Protein AF-A0A562BQM6-F1 (afdb_monomer_lite)

Foldseek 3Di:
DVVVVVVVVVVVVVVVV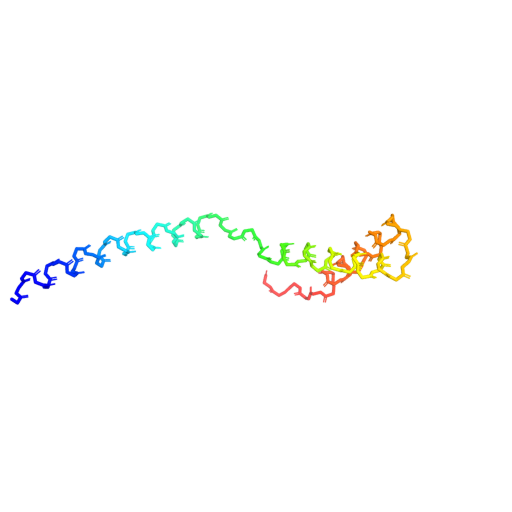VVVVVVVCCVVVVPPPVVVVVLVVQLVVQLVVCVVVVDPSVVSNVVSCVVSVVVVVPPDPDD

Secondary structure (DSSP, 8-state):
-HHHHHHHHHHHHHHHHHHHHHHHHHHHTT---HHHHHHHHHHHHHHHHHHHTT--HHHHHHHHHHHHHHHHHHS----

Organism: NCBI:txid936133

Radius of gyration: 22.8 Å; chains: 1; bounding box: 47×34×54 Å

Structure (mmCIF, N/CA/C/O backbone):
data_AF-A0A562BQM6-F1
#
_entry.id   AF-A0A562BQM6-F1
#
loop_
_atom_site.group_PDB
_atom_site.id
_atom_site.type_symbol
_atom_site.label_atom_id
_atom_site.label_alt_id
_atom_site.label_comp_id
_atom_site.label_asym_id
_atom_site.label_entity_id
_atom_site.label_seq_id
_atom_site.pdbx_PDB_ins_code
_atom_site.Cartn_x
_atom_site.Cartn_y
_atom_site.Cartn_z
_atom_site.occupancy
_atom_site.B_iso_or_equiv
_atom_site.auth_seq_id
_atom_site.auth_comp_id
_atom_site.auth_asym_id
_atom_site.auth_atom_id
_atom_site.pdbx_PDB_model_num
ATOM 1 N N . MET A 1 1 ? -30.132 14.459 27.623 1.00 79.00 1 MET A N 1
ATOM 2 C CA . MET A 1 1 ? -28.930 13.635 27.898 1.00 79.00 1 MET A CA 1
ATOM 3 C C . MET A 1 1 ? -29.146 12.183 27.477 1.00 79.00 1 MET A C 1
ATOM 5 O O . MET A 1 1 ? -28.399 11.721 26.632 1.00 79.00 1 MET A O 1
ATOM 9 N N . LEU A 1 2 ? -30.195 11.499 27.958 1.00 88.31 2 LEU A N 1
ATOM 10 C CA . LEU A 1 2 ? -30.502 10.110 27.567 1.00 88.31 2 LEU A CA 1
ATOM 11 C C . LEU A 1 2 ? -30.661 9.919 26.045 1.00 88.31 2 LEU A C 1
ATOM 13 O O . LEU A 1 2 ? -30.132 8.969 25.487 1.00 88.31 2 LEU A O 1
ATOM 17 N N . GLN A 1 3 ? -31.309 10.866 25.361 1.00 88.62 3 GLN A N 1
ATOM 18 C CA . GLN A 1 3 ? -31.507 10.816 23.907 1.00 88.62 3 GLN A CA 1
ATOM 19 C C . GLN A 1 3 ? -30.194 10.770 23.110 1.00 88.62 3 GLN A C 1
ATOM 21 O O . GLN A 1 3 ? -30.090 10.021 22.148 1.00 88.62 3 GLN A O 1
ATOM 26 N N . PHE A 1 4 ? -29.172 11.519 23.543 1.00 90.25 4 PHE A N 1
ATOM 27 C CA . PHE A 1 4 ? -27.844 11.495 22.917 1.00 90.25 4 PHE A CA 1
ATOM 28 C C . PHE A 1 4 ? -27.152 10.145 23.108 1.00 90.25 4 PHE A C 1
ATOM 30 O O . PHE A 1 4 ? -26.455 9.669 22.215 1.00 90.25 4 PHE A O 1
ATOM 37 N N . LEU A 1 5 ? -27.363 9.509 24.262 1.00 93.62 5 LEU A N 1
ATOM 38 C CA . LEU A 1 5 ? -26.799 8.194 24.543 1.00 93.62 5 LEU A CA 1
ATOM 39 C C . LEU A 1 5 ? -27.451 7.117 23.665 1.00 93.62 5 LEU A C 1
ATOM 41 O O . LEU A 1 5 ? -26.762 6.253 23.139 1.00 93.62 5 LEU A O 1
ATOM 45 N N . VAL A 1 6 ? -28.766 7.207 23.456 1.00 94.88 6 VAL A N 1
ATOM 46 C CA . VAL A 1 6 ? -29.504 6.287 22.578 1.00 94.88 6 VAL A CA 1
ATOM 47 C C . VAL A 1 6 ? -29.111 6.481 21.110 1.00 94.88 6 VAL A C 1
ATOM 49 O O . VAL A 1 6 ? -28.837 5.499 20.427 1.00 94.88 6 VAL A O 1
ATOM 52 N N . ASP A 1 7 ? -29.022 7.724 20.632 1.00 94.38 7 ASP A N 1
ATOM 53 C CA . ASP A 1 7 ? -28.655 8.032 19.241 1.00 94.38 7 ASP A CA 1
ATOM 54 C C . ASP A 1 7 ? -27.239 7.542 18.889 1.00 94.38 7 ASP A C 1
ATOM 56 O O . ASP A 1 7 ? -27.023 6.860 17.885 1.00 94.38 7 ASP A O 1
ATOM 60 N N . THR A 1 8 ? -26.276 7.792 19.780 1.00 95.19 8 THR A N 1
ATOM 61 C CA . THR A 1 8 ? -24.892 7.330 19.598 1.00 95.19 8 THR A CA 1
ATOM 62 C C . THR A 1 8 ? -24.764 5.811 19.683 1.00 95.19 8 THR A C 1
ATOM 64 O O . THR A 1 8 ? -23.997 5.230 18.916 1.00 95.19 8 THR A O 1
ATOM 67 N N . LEU A 1 9 ? -25.538 5.146 20.547 1.00 95.75 9 LEU A N 1
ATOM 68 C CA . LEU A 1 9 ? -25.549 3.686 20.651 1.00 95.75 9 LEU A CA 1
ATOM 69 C C . LEU A 1 9 ? -26.140 3.024 19.398 1.00 95.75 9 LEU A C 1
ATOM 71 O O . LEU A 1 9 ? -25.602 2.022 18.921 1.00 95.75 9 LEU A O 1
ATOM 75 N N . LEU A 1 10 ? -27.204 3.601 18.833 1.00 96.31 10 LEU A N 1
ATOM 76 C CA . LEU A 1 10 ? -27.782 3.146 17.566 1.00 96.31 10 LEU A CA 1
ATOM 77 C C . LEU A 1 10 ? -26.777 3.300 16.419 1.00 96.31 10 LEU A C 1
ATOM 79 O O . LEU A 1 10 ? -26.529 2.342 15.687 1.00 96.31 10 LEU A O 1
ATOM 83 N N . ARG A 1 11 ? -26.122 4.465 16.318 1.00 95.44 11 ARG A N 1
ATOM 84 C CA . ARG A 1 11 ? -25.081 4.730 15.313 1.00 95.44 11 ARG A CA 1
ATOM 85 C C . ARG A 1 11 ? -23.882 3.785 15.454 1.00 95.44 11 ARG A C 1
ATOM 87 O O . ARG A 1 11 ? -23.359 3.298 14.454 1.00 95.44 11 ARG A O 1
ATOM 94 N N . ALA A 1 12 ? -23.446 3.518 16.684 1.00 95.94 12 ALA A N 1
ATOM 95 C CA . ALA A 1 12 ? -22.343 2.604 16.963 1.00 95.94 12 ALA A CA 1
ATOM 96 C C . ALA A 1 12 ? -22.699 1.153 16.614 1.00 95.94 12 ALA A C 1
ATOM 98 O O . ALA A 1 12 ? -21.856 0.438 16.082 1.00 95.94 12 ALA A O 1
ATOM 99 N N . SER A 1 13 ? -23.940 0.732 16.869 1.00 96.12 13 SER A N 1
ATOM 100 C CA . SER A 1 13 ? -24.412 -0.621 16.553 1.00 96.12 13 SER A CA 1
ATOM 101 C C . SER A 1 13 ? -24.472 -0.869 15.045 1.00 96.12 13 SER A C 1
ATOM 103 O O . SER A 1 13 ? -24.051 -1.928 14.590 1.00 96.12 13 SER A O 1
ATOM 105 N N . ASP A 1 14 ? -24.921 0.118 14.269 1.00 96.62 14 ASP A N 1
ATOM 106 C CA . ASP A 1 14 ? -24.919 0.059 12.802 1.00 96.62 14 ASP A CA 1
ATOM 107 C C . ASP A 1 14 ? -23.487 -0.113 12.256 1.00 96.62 14 ASP A C 1
ATOM 109 O O . ASP A 1 14 ? -23.169 -1.081 11.560 1.00 96.62 14 ASP A O 1
ATOM 113 N N . LEU A 1 15 ? -22.561 0.743 12.704 1.00 96.00 15 LEU A N 1
ATOM 114 C CA . LEU A 1 15 ? -21.148 0.638 12.328 1.00 96.00 15 LEU A CA 1
ATOM 115 C C . LEU A 1 15 ? -20.502 -0.675 12.802 1.00 96.00 15 LEU A C 1
ATOM 117 O O . LEU A 1 15 ? -19.689 -1.252 12.076 1.00 96.00 15 LEU A O 1
ATOM 121 N N . ALA A 1 16 ? -20.866 -1.171 13.987 1.00 95.50 16 ALA A N 1
ATOM 122 C CA . ALA A 1 16 ? -20.371 -2.438 14.515 1.00 95.50 16 ALA A CA 1
ATOM 123 C C . ALA A 1 16 ? -20.846 -3.627 13.670 1.00 95.50 16 ALA A C 1
ATOM 125 O O . ALA A 1 16 ? -20.049 -4.520 13.388 1.00 95.50 16 ALA A O 1
ATOM 126 N N . LEU A 1 17 ? -22.101 -3.629 13.212 1.00 96.31 17 LEU A N 1
ATOM 127 C CA . LEU A 1 17 ? -22.622 -4.664 12.318 1.00 96.31 17 LEU A CA 1
ATOM 128 C C . LEU A 1 17 ? -21.908 -4.653 10.963 1.00 96.31 17 LEU A C 1
ATOM 130 O O . LEU A 1 17 ? -21.528 -5.717 10.472 1.00 96.31 17 LEU A O 1
ATOM 134 N N . ILE A 1 18 ? -21.654 -3.471 10.393 1.00 95.75 18 ILE A N 1
ATOM 135 C CA . ILE A 1 18 ? -20.884 -3.330 9.148 1.00 95.75 18 ILE A CA 1
ATOM 136 C C . ILE A 1 18 ? -19.461 -3.877 9.332 1.00 95.75 18 ILE A C 1
ATOM 138 O O . ILE A 1 18 ? -18.987 -4.674 8.519 1.00 95.75 18 ILE A O 1
ATOM 142 N N . ALA A 1 19 ? -18.786 -3.497 10.420 1.00 95.19 19 ALA A N 1
ATOM 143 C CA . ALA A 1 19 ? -17.433 -3.956 10.723 1.00 95.19 19 ALA A CA 1
ATOM 144 C C . ALA A 1 19 ? -17.369 -5.476 10.961 1.00 95.19 19 ALA A C 1
ATOM 146 O O . ALA A 1 19 ? -16.461 -6.142 10.460 1.00 95.19 19 ALA A O 1
ATOM 147 N N . LEU A 1 20 ? -18.345 -6.038 11.681 1.00 94.88 20 LEU A N 1
ATOM 148 C CA . LEU A 1 20 ? -18.461 -7.479 11.908 1.00 94.88 20 LEU A CA 1
ATOM 149 C C . LEU A 1 20 ? -18.728 -8.236 10.606 1.00 94.88 20 LEU A C 1
ATOM 151 O O . LEU A 1 20 ? -18.076 -9.247 10.357 1.00 94.88 20 LEU A O 1
ATOM 155 N N . GLY A 1 21 ? -19.627 -7.737 9.754 1.00 92.69 21 GLY A N 1
ATOM 156 C CA . GLY A 1 21 ? -19.887 -8.308 8.433 1.00 92.69 21 GLY A CA 1
ATOM 157 C C . GLY A 1 21 ? -18.621 -8.348 7.580 1.00 92.69 21 GLY A C 1
ATOM 158 O O . GLY A 1 21 ? -18.267 -9.395 7.041 1.00 92.69 21 GLY A O 1
ATOM 159 N N . LEU A 1 22 ? -17.883 -7.239 7.538 1.00 91.38 22 LEU A N 1
ATOM 160 C CA . LEU A 1 22 ? -16.626 -7.145 6.806 1.00 91.38 22 LEU A CA 1
ATOM 161 C C . LEU A 1 22 ? -15.557 -8.101 7.368 1.00 91.38 22 LEU A C 1
ATOM 163 O O . LEU A 1 22 ? -14.898 -8.804 6.605 1.00 91.38 22 LEU A O 1
ATOM 167 N N . SER A 1 23 ? -15.421 -8.181 8.694 1.00 87.38 23 SER A N 1
ATOM 168 C CA . SER A 1 23 ? -14.490 -9.097 9.367 1.00 87.38 23 SER A CA 1
ATOM 169 C C . SER A 1 23 ? -14.822 -10.569 9.097 1.00 87.38 23 SER A C 1
ATOM 171 O O . SER A 1 23 ? -13.934 -11.357 8.773 1.00 87.38 23 SER A O 1
ATOM 173 N N . MET A 1 24 ? -16.105 -10.942 9.144 1.00 89.50 24 MET A N 1
ATOM 174 C CA . MET A 1 24 ? -16.5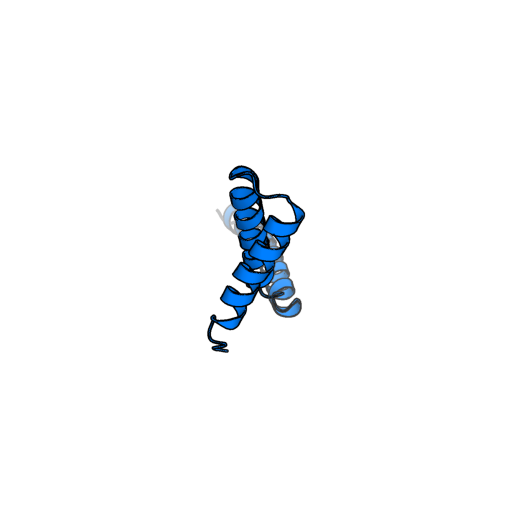58 -12.300 8.832 1.00 89.50 24 MET A CA 1
ATOM 175 C C . MET A 1 24 ? -16.313 -12.659 7.367 1.00 89.50 24 MET A C 1
ATOM 177 O O . MET A 1 24 ? -15.821 -13.751 7.083 1.00 89.50 24 MET A O 1
ATOM 181 N N . VAL A 1 25 ? -16.588 -11.739 6.438 1.00 85.88 25 VAL A N 1
ATOM 182 C CA . VAL A 1 25 ? -16.274 -11.930 5.016 1.00 85.88 25 VAL A CA 1
ATOM 183 C C . VAL A 1 25 ? -14.767 -12.110 4.827 1.00 85.88 25 VAL A C 1
ATOM 185 O O . VAL A 1 25 ? -14.359 -13.065 4.173 1.00 85.88 25 VAL A O 1
ATOM 188 N N . TYR A 1 26 ? -13.927 -11.281 5.452 1.00 77.81 26 TYR A N 1
ATOM 189 C CA . TYR A 1 26 ? -12.471 -11.438 5.374 1.00 77.81 26 TYR A CA 1
ATOM 190 C C . TYR A 1 26 ? -11.961 -12.743 6.008 1.00 77.81 26 TYR A C 1
ATOM 192 O O . TYR A 1 26 ? -11.027 -13.350 5.480 1.00 77.81 26 TYR A O 1
ATOM 200 N N . GLY A 1 27 ? -12.584 -13.212 7.092 1.00 78.44 27 GLY A N 1
ATOM 201 C CA . GLY A 1 27 ? -12.267 -14.497 7.721 1.00 78.44 27 GLY A CA 1
ATOM 202 C C . GLY A 1 27 ? -12.664 -15.707 6.866 1.00 78.44 27 GLY A C 1
ATOM 2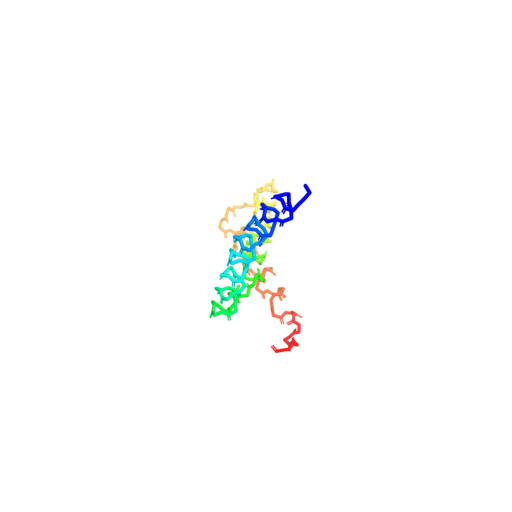03 O O . GLY A 1 27 ? -11.912 -16.678 6.784 1.00 78.44 27 GLY A O 1
ATOM 204 N N . LEU A 1 28 ? -13.815 -15.641 6.189 1.00 78.06 28 LEU A N 1
ATOM 205 C CA . LEU A 1 28 ? -14.336 -16.712 5.330 1.00 78.06 28 LEU A CA 1
ATOM 206 C C . LEU A 1 28 ? -13.641 -16.773 3.969 1.00 78.06 28 LEU A C 1
ATOM 208 O O . LEU A 1 28 ? -13.329 -17.860 3.486 1.00 78.06 28 LEU A O 1
ATOM 212 N N . VAL A 1 29 ? -13.366 -15.614 3.364 1.00 77.69 29 VAL A N 1
ATOM 213 C CA . VAL A 1 29 ? -12.721 -15.512 2.047 1.00 77.69 29 VAL A CA 1
ATOM 214 C C . VAL A 1 29 ? -11.258 -15.972 2.098 1.00 77.69 29 VAL A C 1
ATOM 216 O O . VAL A 1 29 ? -10.665 -16.124 1.036 1.00 77.69 29 VAL A O 1
ATOM 219 N N . LYS A 1 30 ? -10.698 -16.263 3.294 1.00 63.19 30 LYS A N 1
ATOM 220 C CA . LYS A 1 30 ? -9.307 -16.701 3.523 1.00 63.19 30 LYS A CA 1
ATOM 221 C C . LYS A 1 30 ? -8.374 -15.942 2.590 1.00 63.19 30 LYS A C 1
ATOM 223 O O . LYS A 1 30 ? -7.961 -16.514 1.586 1.00 63.19 30 LYS A O 1
ATOM 228 N N . PHE A 1 31 ? -8.132 -14.661 2.903 1.00 55.28 31 PHE A N 1
ATOM 229 C CA . PHE A 1 31 ? -7.318 -13.721 2.122 1.00 55.28 31 PHE A CA 1
ATOM 230 C C . PHE A 1 31 ? -6.529 -14.412 1.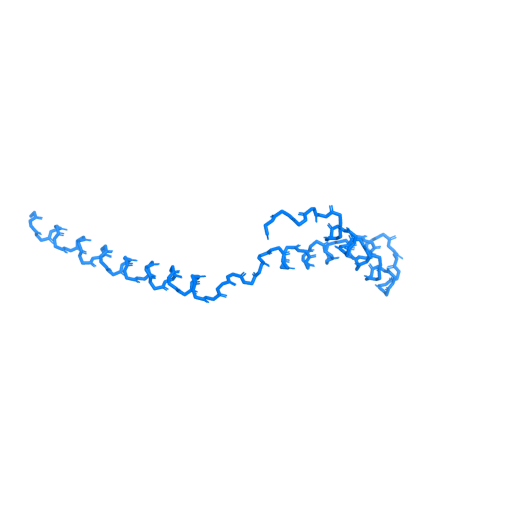004 1.00 55.28 31 PHE A C 1
ATOM 232 O O . PHE A 1 31 ? -5.515 -15.058 1.299 1.00 55.28 31 PHE A O 1
ATOM 239 N N . PRO A 1 32 ? -6.974 -14.301 -0.263 1.00 60.12 32 PRO A N 1
ATOM 240 C CA . PRO A 1 32 ? -6.121 -14.615 -1.391 1.00 60.12 32 PRO A CA 1
ATOM 241 C C . PRO A 1 32 ? -4.851 -13.817 -1.145 1.00 60.12 32 PRO A C 1
ATOM 243 O O . PRO A 1 32 ? -4.912 -12.592 -1.079 1.00 60.12 32 PRO A O 1
ATOM 246 N N . ASN A 1 33 ? -3.761 -14.523 -0.848 1.00 69.56 33 ASN A N 1
ATOM 247 C CA . ASN A 1 33 ? -2.517 -13.971 -0.332 1.00 69.56 33 ASN A CA 1
ATOM 248 C C . ASN A 1 33 ? -2.249 -12.579 -0.933 1.00 69.56 33 ASN A C 1
ATOM 250 O O . ASN A 1 33 ? -2.006 -12.487 -2.136 1.00 69.56 33 ASN A O 1
ATOM 254 N N . ILE A 1 34 ? -2.320 -11.507 -0.128 1.00 65.31 34 ILE A N 1
ATOM 255 C CA . ILE A 1 34 ? -2.148 -10.115 -0.604 1.00 65.31 34 ILE A CA 1
ATOM 256 C C . ILE A 1 34 ? -0.798 -9.960 -1.321 1.00 65.31 34 ILE A C 1
ATOM 258 O O . ILE A 1 34 ? -0.649 -9.137 -2.227 1.00 65.31 34 ILE A O 1
ATOM 262 N N . ALA A 1 35 ? 0.158 -10.836 -1.00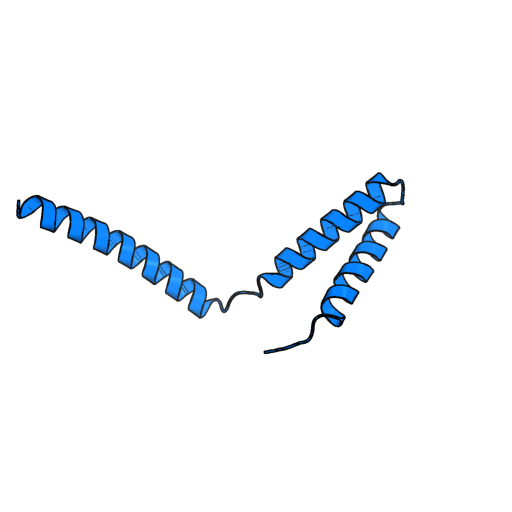4 1.00 68.62 35 ALA A N 1
ATOM 263 C CA . ALA A 1 35 ? 1.418 -10.922 -1.708 1.00 68.62 35 ALA A CA 1
ATOM 264 C C . ALA A 1 35 ? 1.234 -11.170 -3.219 1.00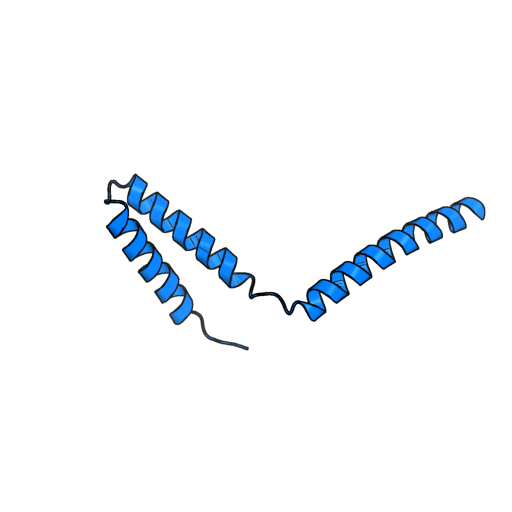 68.62 35 ALA A C 1
ATOM 266 O O . ALA A 1 35 ? 1.979 -10.610 -4.010 1.00 68.62 35 ALA A O 1
ATOM 267 N N . HIS A 1 36 ? 0.225 -11.926 -3.674 1.00 73.50 36 HIS A N 1
ATOM 268 C CA . HIS A 1 36 ? -0.021 -12.158 -5.104 1.00 73.50 36 HIS A CA 1
ATOM 269 C C . HIS A 1 36 ? -0.198 -10.848 -5.886 1.00 73.50 36 HIS A C 1
ATOM 271 O O . HIS A 1 36 ? 0.447 -10.664 -6.918 1.00 73.50 36 HIS A O 1
ATOM 277 N N . VAL A 1 37 ? -1.013 -9.927 -5.365 1.00 75.44 37 VAL A N 1
ATOM 278 C CA . VAL A 1 37 ? -1.262 -8.618 -5.988 1.00 75.44 37 VAL A CA 1
ATOM 279 C C . VAL A 1 37 ? -0.020 -7.727 -5.896 1.00 75.44 37 VAL A C 1
ATOM 281 O O . VAL A 1 37 ? 0.335 -7.058 -6.865 1.00 75.44 37 VAL A O 1
ATOM 284 N N . GLN A 1 38 ? 0.700 -7.769 -4.772 1.00 79.69 38 GLN A N 1
ATOM 285 C CA . GLN A 1 38 ? 1.951 -7.023 -4.599 1.00 79.69 38 GLN A CA 1
ATOM 286 C C . GLN A 1 38 ? 3.052 -7.490 -5.568 1.00 79.69 38 GLN A C 1
ATOM 288 O O . GLN A 1 38 ? 3.743 -6.663 -6.163 1.00 79.69 38 GLN A O 1
ATOM 293 N N . TYR A 1 39 ? 3.184 -8.801 -5.793 1.00 78.06 39 TYR A N 1
ATOM 294 C CA . TYR A 1 39 ? 4.129 -9.359 -6.764 1.00 78.06 39 TYR A CA 1
ATOM 295 C C . TYR A 1 39 ? 3.743 -9.015 -8.209 1.00 78.06 39 TYR A C 1
ATOM 297 O O . TYR A 1 39 ? 4.629 -8.745 -9.018 1.00 78.06 39 TYR A O 1
ATOM 305 N N . ALA A 1 40 ? 2.443 -8.980 -8.531 1.00 80.06 40 ALA A N 1
ATOM 306 C CA . ALA A 1 40 ? 1.967 -8.559 -9.849 1.00 80.06 40 ALA A CA 1
ATOM 307 C C . ALA A 1 40 ? 2.311 -7.085 -10.135 1.00 80.06 40 ALA A C 1
ATOM 309 O O . ALA A 1 40 ? 2.819 -6.768 -11.210 1.00 80.06 40 ALA A O 1
ATOM 310 N N . MET A 1 41 ? 2.120 -6.199 -9.150 1.00 85.94 41 MET A N 1
ATOM 311 C CA . MET A 1 41 ? 2.492 -4.783 -9.254 1.00 85.94 41 MET A CA 1
ATOM 312 C C . MET A 1 41 ? 4.006 -4.591 -9.412 1.00 85.94 41 MET A C 1
ATOM 314 O O . MET A 1 41 ? 4.435 -3.857 -10.299 1.00 85.94 41 MET A O 1
ATOM 318 N N . LEU A 1 42 ? 4.829 -5.282 -8.614 1.00 84.12 42 LEU A N 1
ATOM 319 C CA . LEU A 1 42 ? 6.291 -5.224 -8.751 1.00 84.12 42 LEU A CA 1
ATOM 320 C C . LEU A 1 42 ? 6.763 -5.678 -10.139 1.00 84.12 42 LEU A C 1
ATOM 322 O O . LEU A 1 42 ? 7.618 -5.027 -10.735 1.00 84.12 42 LEU A O 1
ATOM 326 N N . GLY A 1 43 ? 6.179 -6.749 -10.683 1.00 82.31 43 GLY A N 1
ATOM 327 C CA . GLY A 1 43 ? 6.481 -7.210 -12.041 1.00 82.31 43 GLY A CA 1
ATOM 328 C C . GLY A 1 43 ? 6.126 -6.175 -13.102 1.00 82.31 43 GLY A C 1
ATOM 329 O O . GLY A 1 43 ? 6.928 -5.920 -13.997 1.00 82.31 43 GLY A O 1
ATOM 330 N N . ALA A 1 44 ? 4.969 -5.522 -12.968 1.00 82.50 44 ALA A N 1
ATOM 331 C CA . ALA A 1 44 ? 4.548 -4.465 -13.881 1.00 82.50 44 ALA A CA 1
ATOM 332 C C . ALA A 1 44 ? 5.499 -3.255 -13.854 1.00 82.50 44 ALA A C 1
ATOM 334 O O . ALA A 1 44 ? 5.880 -2.759 -14.914 1.00 82.50 44 ALA A O 1
ATOM 335 N N . TYR A 1 45 ? 5.948 -2.820 -12.671 1.00 86.00 45 TYR A N 1
ATOM 336 C CA . TYR A 1 45 ? 6.925 -1.733 -12.559 1.00 86.00 45 TYR A CA 1
ATOM 337 C C . TYR A 1 45 ? 8.283 -2.107 -13.158 1.00 86.00 45 TYR A C 1
ATOM 339 O O . TYR A 1 45 ? 8.850 -1.301 -13.887 1.00 86.00 45 TYR A O 1
ATOM 347 N N . ILE A 1 46 ? 8.787 -3.322 -12.914 1.00 82.50 46 ILE A N 1
ATOM 348 C CA . ILE A 1 46 ? 10.051 -3.796 -13.504 1.00 82.50 46 ILE A CA 1
ATOM 349 C C . ILE A 1 46 ? 9.940 -3.870 -15.033 1.00 82.50 46 ILE A C 1
ATOM 351 O O . ILE A 1 46 ? 10.842 -3.429 -15.739 1.00 82.50 46 ILE A O 1
ATOM 355 N N . ALA A 1 47 ? 8.826 -4.378 -15.567 1.00 82.94 47 ALA A N 1
ATOM 356 C CA . ALA A 1 47 ? 8.598 -4.402 -17.010 1.00 82.94 47 ALA A CA 1
ATOM 357 C C . ALA A 1 47 ? 8.555 -2.981 -17.594 1.00 82.94 47 ALA A C 1
ATOM 359 O O . ALA A 1 47 ? 9.138 -2.731 -18.650 1.00 82.94 47 ALA A O 1
ATOM 360 N N . TRP A 1 48 ? 7.907 -2.042 -16.897 1.00 81.44 48 TRP A N 1
ATOM 361 C CA . TRP A 1 48 ? 7.821 -0.651 -17.329 1.00 81.44 48 TRP A CA 1
ATOM 362 C C . TRP A 1 48 ? 9.179 0.055 -17.300 1.00 81.44 48 TRP A C 1
ATOM 364 O O . TRP A 1 48 ? 9.519 0.728 -18.272 1.00 81.44 48 TRP A O 1
ATOM 374 N N . THR A 1 49 ? 9.986 -0.126 -16.251 1.00 82.75 49 THR A N 1
ATOM 375 C CA . THR A 1 49 ? 11.326 0.474 -16.199 1.00 82.75 49 THR A CA 1
ATOM 376 C C . THR A 1 49 ? 12.236 -0.103 -17.279 1.00 82.75 49 THR A C 1
ATOM 378 O O . THR A 1 49 ? 12.880 0.661 -17.991 1.00 82.75 49 THR A O 1
ATOM 381 N N . LEU A 1 50 ? 12.231 -1.422 -17.498 1.00 80.06 50 LEU A N 1
ATOM 382 C CA . LEU A 1 50 ? 12.997 -2.049 -18.582 1.00 80.06 50 LEU A CA 1
ATOM 383 C C . LEU A 1 50 ? 12.554 -1.550 -19.963 1.00 80.06 50 LEU A C 1
ATOM 385 O O . LEU A 1 50 ? 13.392 -1.309 -20.831 1.00 80.06 50 LEU A O 1
ATOM 389 N N . HIS A 1 51 ? 11.251 -1.351 -20.160 1.00 81.69 51 HIS A N 1
ATOM 390 C CA . HIS A 1 51 ? 10.736 -0.781 -21.398 1.00 81.69 51 HIS A CA 1
ATOM 391 C C . HIS A 1 51 ? 11.142 0.691 -21.575 1.00 81.69 51 HIS A C 1
ATOM 393 O O . HIS A 1 51 ? 11.539 1.086 -22.669 1.00 81.69 51 HIS A O 1
ATOM 399 N N . ALA A 1 52 ? 11.130 1.486 -20.499 1.00 81.00 52 ALA A N 1
ATOM 400 C CA . ALA A 1 52 ? 11.598 2.873 -20.506 1.00 81.00 52 ALA A CA 1
ATOM 401 C C . ALA A 1 52 ? 13.103 3.000 -20.821 1.00 81.00 52 ALA A C 1
ATOM 403 O O . ALA A 1 52 ? 13.525 4.011 -21.376 1.00 81.00 52 ALA A O 1
ATOM 404 N N . LEU A 1 53 ? 13.902 1.965 -20.535 1.00 80.12 53 LEU A N 1
ATOM 405 C CA . LEU A 1 53 ? 15.310 1.860 -20.939 1.00 80.12 53 LEU A CA 1
ATOM 406 C C . LEU A 1 53 ? 15.517 1.419 -22.408 1.00 80.12 53 LEU A C 1
ATOM 408 O O . LEU A 1 53 ? 16.658 1.277 -22.844 1.00 80.12 53 LEU A O 1
ATOM 412 N N . GLY A 1 54 ? 14.446 1.224 -23.188 1.00 80.31 54 GLY A N 1
ATOM 413 C CA . GLY A 1 54 ? 14.518 0.919 -24.624 1.00 80.31 54 GLY A CA 1
ATOM 414 C C . GLY A 1 54 ? 14.524 -0.573 -24.971 1.00 80.31 54 GLY A C 1
ATOM 415 O O . GLY A 1 54 ? 14.772 -0.938 -26.120 1.00 80.31 54 GLY A O 1
ATOM 416 N N . ILE A 1 55 ? 14.241 -1.453 -24.007 1.00 75.31 55 ILE A N 1
ATOM 417 C CA . ILE A 1 55 ? 14.167 -2.900 -24.235 1.00 75.31 55 ILE A CA 1
ATOM 418 C C . ILE A 1 55 ? 12.812 -3.248 -24.887 1.00 75.31 55 ILE A C 1
ATOM 420 O O . ILE A 1 55 ? 11.767 -2.735 -24.460 1.00 75.31 55 ILE A O 1
ATOM 424 N N . PRO A 1 56 ? 12.784 -4.133 -25.907 1.00 80.62 56 PRO A N 1
ATOM 425 C CA . PRO A 1 56 ? 11.540 -4.572 -26.531 1.00 80.62 56 PRO A CA 1
ATOM 426 C C . PRO A 1 56 ? 10.595 -5.199 -25.501 1.00 80.62 56 PRO A C 1
ATOM 428 O O . PRO A 1 56 ? 11.008 -6.008 -24.668 1.00 80.62 56 PRO A O 1
ATOM 431 N N . LEU A 1 57 ? 9.309 -4.845 -25.595 1.00 74.00 57 LEU A N 1
ATOM 432 C CA . LEU A 1 57 ? 8.261 -5.189 -24.625 1.00 74.00 57 LEU A CA 1
ATOM 433 C C . LEU A 1 57 ? 8.246 -6.686 -24.265 1.00 74.00 57 LEU A C 1
ATOM 435 O O . LEU A 1 57 ? 8.139 -7.044 -23.096 1.00 74.00 57 LEU A O 1
ATOM 439 N N . ALA A 1 58 ? 8.421 -7.562 -25.258 1.00 79.00 58 ALA A N 1
ATOM 440 C CA . ALA A 1 58 ? 8.434 -9.010 -25.054 1.00 79.00 58 ALA A CA 1
ATOM 441 C C . ALA A 1 58 ? 9.574 -9.474 -24.126 1.00 79.00 58 ALA A C 1
ATOM 443 O O . ALA A 1 58 ? 9.367 -10.330 -23.266 1.00 79.00 58 ALA A O 1
ATOM 444 N N . LEU A 1 59 ? 10.764 -8.881 -24.260 1.00 76.88 59 LEU A N 1
ATOM 445 C CA . LEU A 1 59 ? 11.927 -9.226 -23.444 1.00 76.88 59 LEU A CA 1
ATOM 446 C C . LEU A 1 59 ? 11.843 -8.583 -22.051 1.00 76.88 59 LEU A C 1
ATOM 448 O O . LEU A 1 59 ? 12.215 -9.213 -21.063 1.00 76.88 59 LEU A O 1
ATOM 452 N N . ALA A 1 60 ? 11.273 -7.377 -21.956 1.00 74.00 60 ALA A N 1
ATOM 453 C CA . ALA A 1 60 ? 10.996 -6.711 -20.683 1.00 74.00 60 ALA A CA 1
ATOM 454 C C . ALA A 1 60 ? 9.991 -7.500 -19.820 1.00 74.00 60 ALA A C 1
ATOM 456 O O . ALA A 1 60 ? 10.206 -7.659 -18.619 1.00 74.00 60 ALA A O 1
ATOM 457 N N . ILE A 1 61 ? 8.940 -8.061 -20.431 1.00 77.00 61 ILE A N 1
ATOM 458 C CA . ILE A 1 61 ? 7.968 -8.925 -19.743 1.00 77.00 61 ILE A CA 1
ATOM 459 C C . ILE A 1 61 ? 8.629 -10.235 -19.294 1.00 77.00 61 ILE A C 1
ATOM 461 O O . ILE A 1 61 ? 8.460 -10.634 -18.144 1.00 77.00 61 ILE A O 1
ATOM 465 N N . ALA A 1 62 ? 9.423 -10.882 -20.155 1.00 79.88 62 ALA A N 1
ATOM 466 C CA . ALA A 1 62 ? 10.117 -12.122 -19.803 1.00 79.88 62 ALA A CA 1
ATOM 467 C C . ALA A 1 62 ? 11.087 -11.931 -18.620 1.00 79.88 62 ALA A C 1
ATOM 469 O O . ALA A 1 62 ? 11.094 -12.736 -17.686 1.00 79.88 62 ALA A O 1
ATOM 470 N N . LEU A 1 63 ? 11.853 -10.834 -18.618 1.00 77.75 63 LEU A N 1
ATOM 471 C CA . LEU A 1 63 ? 12.747 -10.480 -17.514 1.00 77.75 63 LEU A CA 1
ATOM 472 C C . LEU A 1 63 ? 11.981 -10.106 -16.239 1.00 77.75 63 LEU A C 1
ATOM 474 O O . LEU A 1 63 ? 12.379 -10.524 -15.154 1.00 77.75 63 LEU A O 1
ATOM 478 N N . ALA A 1 64 ? 10.863 -9.384 -16.346 1.00 76.38 64 ALA A N 1
ATOM 479 C CA . ALA A 1 64 ? 10.018 -9.063 -15.198 1.00 76.38 64 ALA A CA 1
ATOM 480 C C . ALA A 1 64 ? 9.380 -10.314 -14.570 1.00 76.38 64 ALA A C 1
ATOM 482 O O . ALA A 1 64 ? 9.339 -10.436 -13.341 1.00 76.38 64 ALA A O 1
ATOM 483 N N . CYS A 1 65 ? 8.940 -11.275 -15.388 1.00 77.44 65 CYS A N 1
ATOM 484 C CA . CYS A 1 65 ? 8.462 -12.579 -14.929 1.00 77.44 65 CYS A CA 1
ATOM 485 C C . CYS A 1 65 ? 9.573 -13.382 -14.238 1.00 77.44 65 CYS A C 1
ATOM 487 O O . CYS A 1 65 ? 9.337 -13.957 -13.177 1.00 77.44 65 CYS A O 1
ATOM 489 N N . ALA A 1 66 ? 10.790 -13.388 -14.791 1.00 79.56 66 ALA A N 1
ATOM 490 C CA . ALA A 1 66 ? 11.931 -14.064 -14.176 1.00 79.56 66 ALA A CA 1
ATOM 491 C C . ALA A 1 66 ? 12.336 -13.411 -12.840 1.00 79.56 66 ALA A C 1
ATOM 493 O O . ALA A 1 66 ? 12.551 -14.112 -11.851 1.00 79.56 66 ALA A O 1
ATOM 494 N N . ALA A 1 67 ? 12.372 -12.077 -12.781 1.00 77.75 67 ALA A N 1
ATOM 495 C CA . ALA A 1 67 ? 12.719 -11.321 -11.580 1.00 77.75 67 ALA A CA 1
ATOM 496 C C . ALA A 1 67 ? 11.692 -11.521 -10.453 1.00 77.75 67 ALA A C 1
ATOM 498 O O . ALA A 1 67 ? 12.063 -11.814 -9.317 1.00 77.75 67 ALA A O 1
ATOM 499 N N . THR A 1 68 ? 10.395 -11.425 -10.759 1.00 75.06 68 THR A N 1
ATOM 500 C CA . THR A 1 68 ? 9.327 -11.636 -9.764 1.00 75.06 68 THR A CA 1
ATOM 501 C C . THR A 1 68 ? 9.164 -13.100 -9.360 1.00 75.06 68 THR A C 1
ATOM 503 O O . THR A 1 68 ? 8.897 -13.383 -8.190 1.00 75.06 68 THR A O 1
ATOM 506 N N . GLY A 1 69 ? 9.375 -14.038 -10.289 1.00 74.81 69 GLY A N 1
ATOM 507 C CA . GLY A 1 69 ? 9.410 -15.473 -10.007 1.00 74.81 69 GLY A CA 1
ATOM 508 C C . GLY A 1 69 ? 10.575 -15.853 -9.092 1.00 74.81 69 GLY A C 1
ATOM 509 O O . GLY A 1 69 ? 10.370 -16.550 -8.099 1.00 74.81 69 GLY A O 1
ATOM 510 N N . GLY A 1 70 ? 11.771 -15.320 -9.357 1.00 74.56 70 GLY A N 1
ATOM 511 C CA . GLY A 1 70 ? 12.947 -15.497 -8.504 1.00 74.56 70 GLY A CA 1
ATOM 512 C C . GLY A 1 70 ? 12.744 -14.928 -7.100 1.00 74.56 70 GLY A C 1
ATOM 513 O O . GLY A 1 70 ? 13.043 -15.605 -6.118 1.00 74.56 70 GLY A O 1
ATOM 514 N N . LEU A 1 71 ? 12.142 -13.739 -6.988 1.00 68.69 71 LEU A N 1
ATOM 515 C CA . LEU A 1 71 ? 11.816 -13.120 -5.700 1.00 68.69 71 LEU A CA 1
ATOM 516 C C . LEU A 1 71 ? 10.839 -13.979 -4.877 1.00 68.69 71 LEU A C 1
ATOM 518 O O . LEU A 1 71 ? 10.985 -14.100 -3.663 1.00 68.69 71 LEU A O 1
ATOM 522 N N . ARG A 1 72 ? 9.870 -14.625 -5.541 1.00 66.38 72 ARG A N 1
ATOM 523 C CA . ARG A 1 72 ? 8.938 -15.566 -4.903 1.00 66.38 72 ARG A CA 1
ATOM 524 C C . ARG A 1 72 ? 9.618 -16.868 -4.469 1.00 66.38 72 ARG A C 1
ATOM 526 O O . ARG A 1 72 ? 9.237 -17.423 -3.445 1.00 66.38 72 ARG A O 1
ATOM 533 N N . CYS A 1 73 ? 10.588 -17.370 -5.231 1.00 65.56 73 CYS A N 1
ATOM 534 C CA . CYS A 1 73 ? 11.336 -18.584 -4.888 1.00 65.56 73 CYS A CA 1
ATOM 535 C C . CYS A 1 73 ? 12.363 -18.353 -3.771 1.00 65.56 73 CYS A C 1
ATOM 537 O O . CYS A 1 73 ? 12.605 -19.259 -2.979 1.00 65.56 73 CYS A O 1
ATOM 539 N N . ALA A 1 74 ? 12.943 -17.153 -3.702 1.00 67.81 74 ALA A N 1
ATOM 540 C CA . ALA A 1 74 ? 13.894 -16.765 -2.666 1.00 67.81 74 ALA A CA 1
ATOM 541 C C . ALA A 1 74 ? 13.219 -16.388 -1.337 1.00 67.81 74 ALA A C 1
ATOM 543 O O . ALA A 1 74 ? 13.890 -16.377 -0.307 1.00 67.81 74 ALA A O 1
ATOM 544 N N . TRP A 1 75 ? 11.913 -16.090 -1.336 1.00 60.00 75 TRP A N 1
ATOM 545 C CA . TRP A 1 75 ? 11.175 -15.811 -0.107 1.00 60.00 75 TRP A CA 1
ATOM 546 C C . TRP A 1 75 ? 10.982 -17.107 0.697 1.00 60.00 75 TRP A C 1
ATOM 548 O O . TRP A 1 75 ? 10.292 -18.017 0.220 1.00 60.00 75 TRP A O 1
ATOM 558 N N . PRO A 1 76 ? 11.565 -17.225 1.907 1.00 54.34 76 PRO A N 1
ATOM 559 C CA . PRO A 1 76 ? 11.382 -18.397 2.746 1.00 54.34 76 PRO A CA 1
ATOM 560 C C . PRO A 1 76 ? 9.890 -18.600 2.998 1.00 54.34 76 PRO A C 1
ATOM 562 O O . PRO A 1 76 ? 9.192 -17.702 3.468 1.00 54.34 76 PRO A O 1
ATOM 565 N N . ARG A 1 77 ? 9.391 -19.793 2.676 1.00 59.19 77 ARG A N 1
ATOM 566 C CA . ARG A 1 77 ? 8.063 -20.240 3.098 1.00 59.19 77 ARG A CA 1
ATOM 567 C C . ARG A 1 77 ? 8.098 -20.450 4.614 1.00 59.19 77 ARG A C 1
ATOM 569 O O . ARG A 1 77 ? 8.338 -21.561 5.070 1.00 59.19 77 ARG A O 1
ATOM 576 N N . SER A 1 78 ? 7.938 -19.384 5.394 1.00 52.56 78 SER A N 1
ATOM 577 C CA . SER A 1 78 ? 7.652 -19.489 6.825 1.00 52.56 78 SER A CA 1
ATOM 578 C C . SER A 1 78 ? 6.147 -19.326 7.035 1.00 52.56 78 SER A C 1
ATOM 580 O O . SER A 1 78 ? 5.642 -18.203 6.968 1.00 52.56 78 SER A O 1
ATOM 582 N N . GLY A 1 79 ? 5.459 -20.447 7.266 1.00 45.72 79 GLY A N 1
ATOM 583 C CA . GLY A 1 79 ? 4.023 -20.529 7.554 1.00 45.72 79 GLY A CA 1
ATOM 584 C C . GLY A 1 79 ? 3.288 -21.421 6.575 1.00 45.72 79 GLY A C 1
ATOM 585 O O . GLY A 1 79 ? 2.706 -20.863 5.621 1.00 45.72 79 GLY A O 1
#

InterPro domains:
  IPR001851 ABC transporter, permease [PF02653] (5-71)
  IPR052157 Branched-chain amino acid transport system permease [PTHR11795] (2-71)

Sequence (79 aa):
MLQFLVDTLLRASDLALIALGLSMVYGLVKFPNIAHVQYAMLGAYIAWTLHALGIPLALAIALACAATGGLRCAWPRSG

pLDDT: mean 80.07, std 11.71, range [45.72, 96.62]